Protein AF-A0A4S2GCF9-F1 (afdb_monomer)

Structure (mmCIF, N/CA/C/O backbone):
data_AF-A0A4S2GCF9-F1
#
_entry.id   AF-A0A4S2GCF9-F1
#
loop_
_atom_site.group_PDB
_atom_site.id
_atom_site.type_symbol
_atom_site.label_atom_id
_atom_site.label_alt_id
_atom_site.label_comp_id
_atom_site.label_asym_id
_atom_site.label_entity_id
_atom_site.label_seq_id
_atom_site.pdbx_PDB_ins_code
_atom_site.Cartn_x
_atom_site.Cartn_y
_atom_site.Cartn_z
_atom_site.occupancy
_atom_site.B_iso_or_equiv
_atom_site.auth_seq_id
_atom_site.auth_comp_id
_atom_site.auth_asym_id
_atom_site.auth_atom_id
_atom_site.pdbx_PDB_model_num
ATOM 1 N N . MET A 1 1 ? 20.721 -9.607 -6.855 1.00 60.91 1 MET A N 1
ATOM 2 C CA . MET A 1 1 ? 20.226 -8.564 -5.937 1.00 60.91 1 MET A CA 1
ATOM 3 C C . MET A 1 1 ? 18.824 -8.990 -5.568 1.00 60.91 1 MET A C 1
ATOM 5 O O . MET A 1 1 ? 17.990 -9.059 -6.458 1.00 60.91 1 MET A O 1
ATOM 9 N N . GLU A 1 2 ? 18.616 -9.421 -4.332 1.00 68.88 2 GLU A N 1
ATOM 10 C CA . GLU A 1 2 ? 17.285 -9.756 -3.825 1.00 68.88 2 GLU A CA 1
ATOM 11 C C . GLU A 1 2 ? 16.702 -8.468 -3.237 1.00 68.88 2 GLU A C 1
ATOM 13 O O . GLU A 1 2 ? 17.385 -7.792 -2.467 1.00 68.88 2 GLU A O 1
ATOM 18 N N . TYR A 1 3 ? 15.514 -8.067 -3.688 1.00 70.44 3 TYR A N 1
ATOM 19 C CA . TYR A 1 3 ? 14.840 -6.865 -3.203 1.00 70.44 3 TYR A CA 1
ATOM 20 C C . TYR A 1 3 ? 13.620 -7.311 -2.407 1.00 70.44 3 TYR A C 1
ATOM 22 O O . TYR A 1 3 ? 12.697 -7.891 -2.975 1.00 70.44 3 TYR A O 1
ATOM 30 N N . SER A 1 4 ? 13.637 -7.077 -1.098 1.00 82.88 4 SER A N 1
ATOM 31 C CA . SER A 1 4 ? 12.464 -7.264 -0.254 1.00 82.88 4 SER A CA 1
ATOM 32 C C . SER A 1 4 ? 11.595 -6.013 -0.316 1.00 82.88 4 SER A C 1
ATOM 34 O O . SER A 1 4 ? 12.092 -4.893 -0.196 1.00 82.88 4 SER A O 1
ATOM 36 N N . THR A 1 5 ? 10.297 -6.208 -0.516 1.00 89.81 5 THR A N 1
ATOM 37 C CA . THR A 1 5 ? 9.292 -5.147 -0.443 1.00 89.81 5 THR A CA 1
ATOM 38 C C . THR A 1 5 ? 8.625 -5.177 0.927 1.00 89.81 5 THR A C 1
ATOM 40 O O . THR A 1 5 ? 8.566 -6.225 1.578 1.00 89.81 5 THR A O 1
ATOM 43 N N . LYS A 1 6 ? 8.141 -4.029 1.400 1.00 93.88 6 LYS A N 1
ATOM 44 C CA . LYS A 1 6 ? 7.409 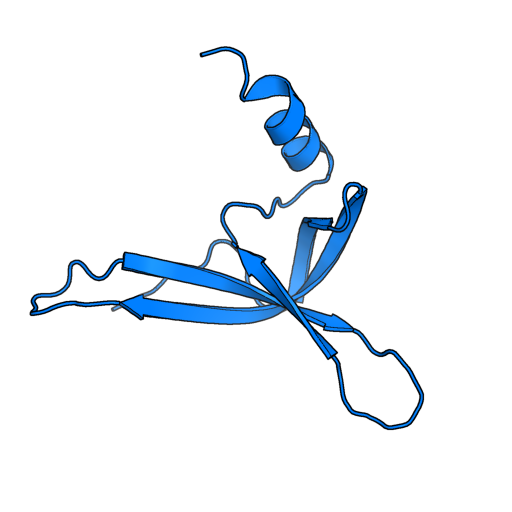-3.947 2.672 1.00 93.88 6 LYS A CA 1
ATOM 45 C C . LYS A 1 6 ? 6.069 -4.676 2.583 1.00 93.88 6 LYS A C 1
ATOM 47 O O . LYS A 1 6 ? 5.666 -5.338 3.534 1.00 93.88 6 LYS A O 1
ATOM 52 N N . PHE A 1 7 ? 5.412 -4.550 1.434 1.00 95.69 7 PHE A N 1
ATOM 53 C CA . PHE A 1 7 ? 4.162 -5.229 1.107 1.00 95.69 7 PHE A CA 1
ATOM 54 C C . PHE A 1 7 ? 4.255 -5.863 -0.277 1.00 95.69 7 PHE A C 1
ATOM 56 O O . PHE A 1 7 ? 5.121 -5.521 -1.083 1.00 95.69 7 PHE A O 1
ATOM 63 N N . ASN A 1 8 ? 3.361 -6.799 -0.558 1.00 95.19 8 ASN A N 1
ATOM 64 C CA . ASN A 1 8 ? 3.299 -7.535 -1.810 1.00 95.19 8 ASN A CA 1
ATOM 65 C C . ASN A 1 8 ? 1.974 -7.274 -2.532 1.00 95.19 8 ASN A C 1
ATOM 67 O O . ASN A 1 8 ? 0.971 -6.929 -1.901 1.00 95.19 8 ASN A O 1
ATOM 71 N N . PRO A 1 9 ? 1.923 -7.474 -3.861 1.00 95.50 9 PRO A N 1
ATOM 72 C CA . PRO A 1 9 ? 0.658 -7.498 -4.578 1.00 95.50 9 PRO A CA 1
ATOM 73 C C . PRO A 1 9 ? -0.313 -8.495 -3.937 1.00 95.50 9 PRO A C 1
ATOM 75 O O . PRO A 1 9 ? 0.011 -9.665 -3.744 1.00 95.50 9 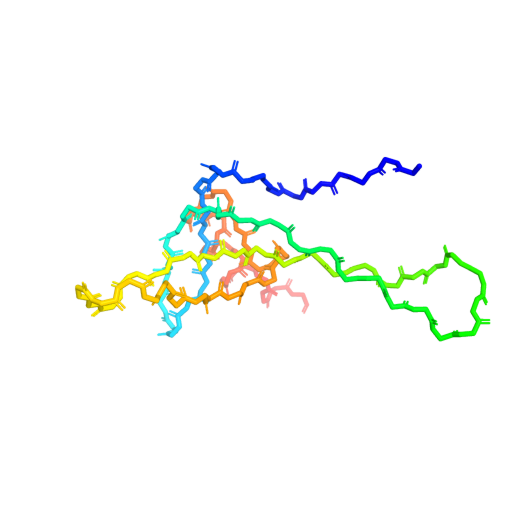PRO A O 1
ATOM 78 N N . GLY A 1 10 ? -1.518 -8.026 -3.635 1.00 95.25 10 GLY A N 1
ATOM 79 C CA . GLY A 1 10 ? -2.556 -8.793 -2.965 1.00 95.25 10 GLY A CA 1
ATOM 80 C C . GLY A 1 10 ? -2.747 -8.454 -1.489 1.00 95.25 10 GLY A C 1
ATOM 81 O O . GLY A 1 10 ? -3.842 -8.745 -1.002 1.00 95.25 10 GLY A O 1
ATOM 82 N N . ASP A 1 11 ? -1.773 -7.817 -0.833 1.00 97.19 11 ASP A N 1
ATOM 83 C CA . ASP A 1 11 ? -1.875 -7.394 0.56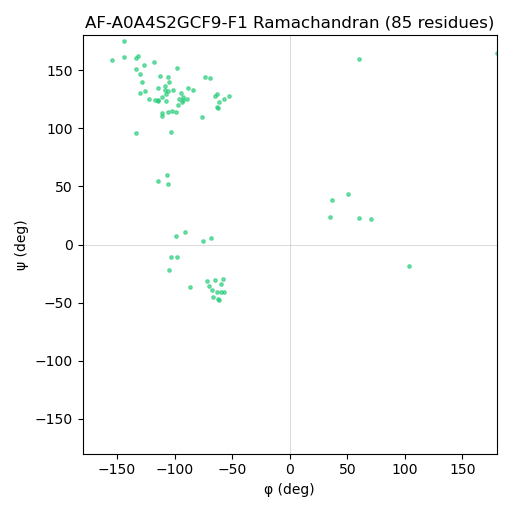8 1.00 97.19 11 ASP A CA 1
ATOM 84 C C . ASP A 1 11 ? -2.885 -6.250 0.728 1.00 97.19 11 ASP A C 1
ATOM 86 O O . ASP A 1 11 ? -2.994 -5.369 -0.131 1.00 97.19 11 ASP A O 1
ATOM 90 N N . GLU A 1 12 ? -3.624 -6.258 1.837 1.00 97.75 12 GLU A N 1
ATOM 91 C CA . GLU A 1 12 ? -4.467 -5.136 2.250 1.00 97.75 12 GLU A CA 1
ATOM 92 C C . GLU A 1 12 ? -3.688 -4.228 3.195 1.00 97.75 12 GLU A C 1
ATOM 94 O O . GLU A 1 12 ? -3.150 -4.679 4.205 1.00 97.75 12 GLU A O 1
ATOM 99 N N . VAL A 1 13 ? -3.642 -2.939 2.871 1.00 97.75 13 VAL A N 1
ATOM 100 C CA . VAL A 1 13 ? -2.860 -1.950 3.614 1.00 97.75 13 VAL A CA 1
ATOM 101 C C . VAL A 1 13 ? -3.677 -0.694 3.883 1.00 97.75 13 VAL A C 1
ATOM 103 O O . VAL A 1 13 ? -4.674 -0.414 3.213 1.00 97.75 13 VAL A O 1
ATOM 106 N N . TRP A 1 14 ? -3.231 0.076 4.870 1.00 98.19 14 TRP A N 1
ATOM 107 C CA . TRP A 1 14 ? -3.819 1.338 5.299 1.00 98.19 14 TRP A CA 1
ATOM 108 C C . TRP A 1 14 ? -2.864 2.498 5.044 1.00 98.19 14 TRP A C 1
ATOM 110 O O . TRP A 1 14 ? -1.685 2.431 5.380 1.00 98.19 14 TRP A O 1
ATOM 120 N N . THR A 1 15 ? -3.382 3.593 4.501 1.00 96.94 15 THR A N 1
ATOM 121 C CA . THR A 1 15 ? -2.647 4.851 4.314 1.00 96.94 15 THR A CA 1
ATOM 122 C C . THR A 1 15 ? -3.566 6.052 4.544 1.00 96.94 15 THR A C 1
ATOM 124 O O . THR A 1 15 ? -4.769 5.889 4.757 1.00 96.94 15 THR A O 1
ATOM 127 N N . MET A 1 16 ? -3.027 7.269 4.508 1.00 96.06 16 MET A N 1
ATOM 128 C CA . MET A 1 16 ? -3.839 8.485 4.443 1.00 96.06 16 MET A CA 1
ATOM 129 C C . MET A 1 16 ? -4.025 8.908 2.992 1.00 96.06 16 MET A C 1
ATOM 131 O O . MET A 1 16 ? -3.061 9.196 2.290 1.00 96.06 16 MET A O 1
ATOM 135 N N . SER A 1 17 ? -5.278 9.022 2.561 1.00 93.50 17 SER A N 1
ATOM 136 C CA . SER A 1 17 ? -5.639 9.579 1.259 1.00 93.50 17 SER A CA 1
ATOM 137 C C . SER A 1 17 ? -6.722 10.628 1.456 1.00 93.50 17 SER A C 1
ATOM 139 O O . SER A 1 17 ? -7.698 10.395 2.168 1.00 93.50 17 SER A O 1
ATOM 141 N N . GLN A 1 18 ? -6.541 11.817 0.875 1.00 90.56 18 GLN A N 1
ATOM 142 C CA . GLN A 1 18 ? -7.501 12.926 0.990 1.00 90.56 18 GLN A CA 1
ATOM 143 C C . GLN A 1 18 ? -7.906 13.229 2.453 1.00 90.56 18 GLN A C 1
ATOM 145 O O . GLN A 1 18 ? -9.081 13.430 2.762 1.00 90.56 18 GLN A O 1
ATOM 150 N N . ASN A 1 19 ? -6.924 13.239 3.366 1.00 90.12 19 ASN A N 1
ATOM 151 C CA . ASN A 1 19 ? -7.098 13.455 4.811 1.00 90.12 19 ASN A CA 1
ATOM 152 C C . ASN A 1 19 ? -8.001 12.435 5.525 1.00 90.12 19 ASN A C 1
ATOM 154 O O . ASN A 1 19 ? -8.527 12.719 6.602 1.00 90.12 19 ASN A O 1
ATOM 158 N N . LYS A 1 20 ? -8.174 11.237 4.961 1.00 93.25 20 LYS A N 1
ATOM 159 C CA . LYS A 1 20 ? -8.919 10.146 5.590 1.00 93.25 20 LYS A CA 1
ATOM 160 C C . LYS A 1 20 ? -8.101 8.853 5.568 1.00 93.25 20 LYS A C 1
ATOM 162 O O . LYS A 1 20 ? -7.374 8.623 4.599 1.00 93.25 20 LYS A O 1
ATOM 167 N N . PRO A 1 21 ? -8.232 7.994 6.596 1.00 95.75 21 PRO A N 1
ATOM 168 C CA . PRO A 1 21 ? -7.724 6.633 6.527 1.00 95.75 21 PRO A CA 1
ATOM 169 C C . PRO A 1 21 ? -8.354 5.912 5.338 1.00 95.75 21 PRO A C 1
ATOM 171 O O . PRO A 1 21 ? -9.579 5.851 5.220 1.00 95.75 21 PRO A O 1
ATOM 174 N N . HIS A 1 22 ? -7.505 5.380 4.475 1.00 96.06 22 HIS A N 1
ATOM 175 C CA . HIS A 1 22 ? -7.867 4.691 3.250 1.00 96.06 22 HIS A CA 1
ATOM 176 C C . HIS A 1 22 ? -7.280 3.287 3.288 1.00 96.06 22 HIS A C 1
ATOM 178 O O . HIS A 1 22 ? -6.079 3.130 3.508 1.00 96.06 22 HIS A O 1
ATOM 184 N N . GLN A 1 23 ? -8.135 2.285 3.106 1.00 97.31 23 GLN A N 1
ATOM 185 C CA . GLN A 1 23 ? -7.720 0.896 2.967 1.00 97.31 23 GLN A CA 1
ATOM 186 C C . GLN A 1 23 ? -7.748 0.536 1.491 1.00 97.31 23 GLN A C 1
ATOM 188 O O . GLN A 1 23 ? -8.748 0.786 0.818 1.00 97.31 23 GLN A O 1
ATOM 193 N N . PHE A 1 24 ? -6.688 -0.096 1.006 1.00 96.25 24 PHE A N 1
ATOM 194 C CA . PHE A 1 24 ? -6.658 -0.606 -0.355 1.00 96.25 24 PHE A CA 1
ATOM 195 C C . PHE A 1 24 ? -5.891 -1.915 -0.447 1.00 96.25 24 PHE A C 1
ATOM 197 O O . PHE A 1 24 ? -5.091 -2.260 0.423 1.00 96.25 24 PHE A O 1
ATOM 204 N N . ARG A 1 25 ? -6.143 -2.639 -1.537 1.00 96.44 25 ARG A N 1
ATOM 205 C CA . ARG A 1 25 ? -5.402 -3.843 -1.892 1.00 96.44 25 ARG A CA 1
ATOM 206 C C . ARG A 1 25 ? -4.300 -3.488 -2.879 1.00 96.44 25 ARG A C 1
ATOM 208 O O . ARG A 1 25 ? -4.583 -2.909 -3.929 1.00 96.44 25 ARG A O 1
ATOM 215 N N . VAL A 1 26 ? -3.061 -3.850 -2.562 1.00 96.69 26 VAL A N 1
ATOM 216 C CA . VAL A 1 26 ? -1.904 -3.577 -3.418 1.00 96.69 26 VAL A CA 1
ATOM 217 C C . VAL A 1 26 ? -2.071 -4.327 -4.739 1.00 96.69 26 VAL A C 1
ATOM 219 O O . VAL A 1 26 ? -2.131 -5.554 -4.772 1.00 96.69 26 VAL A O 1
ATOM 222 N N . ALA A 1 27 ? -2.148 -3.598 -5.846 1.00 94.88 27 ALA A N 1
ATOM 223 C CA . ALA A 1 27 ? -2.232 -4.172 -7.184 1.00 94.88 27 ALA A CA 1
ATOM 224 C C . ALA A 1 27 ? -0.846 -4.468 -7.770 1.00 94.88 27 ALA A C 1
ATOM 226 O O . ALA A 1 27 ? -0.669 -5.452 -8.485 1.00 94.88 27 ALA A O 1
ATOM 227 N N . ALA A 1 28 ? 0.130 -3.607 -7.482 1.00 94.12 28 ALA A N 1
ATOM 228 C CA . ALA A 1 28 ? 1.515 -3.747 -7.908 1.00 94.12 28 ALA A CA 1
ATOM 229 C C . ALA A 1 28 ? 2.447 -3.002 -6.945 1.00 94.12 28 ALA A C 1
ATOM 231 O O . ALA A 1 28 ? 2.019 -2.071 -6.261 1.00 94.12 28 ALA A O 1
ATOM 232 N N . VAL A 1 29 ? 3.719 -3.399 -6.943 1.00 93.88 29 VAL A N 1
ATOM 233 C CA . VAL A 1 29 ? 4.799 -2.691 -6.252 1.00 93.88 29 VAL A CA 1
ATOM 234 C C . VAL A 1 29 ? 5.796 -2.219 -7.299 1.00 93.88 29 VAL A C 1
ATOM 236 O O . VAL A 1 29 ? 6.288 -3.016 -8.098 1.00 93.88 29 VAL A O 1
ATOM 239 N N . GLU A 1 30 ? 6.075 -0.923 -7.314 1.00 93.12 30 GLU A N 1
ATOM 240 C CA . GLU A 1 30 ? 7.024 -0.300 -8.230 1.00 93.12 30 GLU A CA 1
ATOM 241 C C . GLU A 1 30 ? 8.249 0.167 -7.451 1.00 93.12 30 GLU A C 1
ATOM 243 O O . GLU A 1 30 ? 8.139 0.882 -6.458 1.00 93.12 30 GLU A O 1
ATOM 248 N N . ILE A 1 31 ? 9.434 -0.245 -7.899 1.00 88.69 31 ILE A N 1
ATOM 249 C CA . ILE A 1 31 ? 10.702 0.101 -7.257 1.00 88.69 31 ILE A CA 1
ATOM 250 C C . ILE A 1 31 ? 11.456 1.035 -8.192 1.00 88.69 31 ILE A C 1
ATOM 252 O O . ILE A 1 31 ? 11.935 0.623 -9.249 1.00 88.69 31 ILE A O 1
ATOM 256 N N . THR A 1 32 ? 11.577 2.299 -7.801 1.00 81.38 32 THR A N 1
ATOM 257 C CA . THR A 1 32 ? 12.382 3.270 -8.546 1.00 81.38 32 THR A CA 1
ATOM 258 C C . THR A 1 32 ? 13.792 3.296 -7.985 1.00 81.38 32 THR A C 1
ATOM 260 O O . THR A 1 32 ? 13.980 3.554 -6.799 1.00 81.38 32 THR A O 1
ATOM 263 N N . LEU A 1 33 ? 14.790 3.065 -8.838 1.00 77.44 33 LEU A N 1
ATOM 264 C CA . LEU A 1 33 ? 16.206 3.151 -8.485 1.00 77.44 33 LEU A CA 1
ATOM 265 C C . LEU A 1 33 ? 16.798 4.421 -9.096 1.00 77.44 33 LEU A C 1
ATOM 267 O O . LEU A 1 33 ? 16.896 4.536 -10.314 1.00 77.44 33 LEU A O 1
ATOM 271 N N . SER A 1 34 ? 17.209 5.371 -8.257 1.00 70.50 34 SER A N 1
ATOM 272 C CA . SER A 1 34 ? 17.866 6.602 -8.718 1.00 70.50 34 SER A CA 1
ATOM 273 C C . SER A 1 34 ? 19.358 6.576 -8.388 1.00 70.50 34 SER A C 1
ATOM 275 O O . SER A 1 34 ? 19.724 6.453 -7.219 1.00 70.50 34 SER A O 1
ATOM 277 N N . ALA A 1 35 ? 20.221 6.723 -9.399 1.00 65.38 35 ALA A N 1
ATOM 278 C CA . ALA A 1 35 ? 21.677 6.766 -9.238 1.00 65.38 35 ALA A CA 1
ATOM 279 C C . ALA A 1 35 ? 22.293 7.930 -10.042 1.00 65.38 35 ALA A C 1
ATOM 281 O O . ALA A 1 35 ? 22.583 7.763 -11.227 1.00 65.38 35 ALA A O 1
ATOM 282 N N . PRO A 1 36 ? 22.542 9.101 -9.430 1.00 58.84 36 PRO A N 1
ATOM 283 C CA . PRO A 1 36 ? 23.377 10.114 -10.054 1.00 58.84 36 PRO A CA 1
ATOM 284 C C . PRO A 1 36 ? 24.847 9.676 -9.914 1.00 58.84 36 PRO A C 1
ATOM 286 O O . PRO A 1 36 ? 25.394 9.665 -8.817 1.00 58.84 36 PRO A O 1
ATOM 289 N N . ASN A 1 37 ? 25.474 9.288 -11.029 1.00 66.69 37 ASN A N 1
ATOM 290 C CA . ASN A 1 37 ? 26.929 9.114 -11.206 1.00 66.69 37 ASN A CA 1
ATOM 291 C C . ASN A 1 37 ? 27.670 7.924 -10.516 1.00 66.69 37 ASN A C 1
ATOM 293 O O . ASN A 1 37 ? 28.893 7.974 -10.458 1.00 66.69 37 ASN A O 1
ATOM 297 N N . ALA A 1 38 ? 26.984 6.827 -10.131 1.00 53.00 38 ALA A N 1
ATOM 298 C CA . ALA A 1 38 ? 27.528 5.500 -9.695 1.00 53.00 38 ALA A CA 1
ATOM 299 C C . ALA A 1 38 ? 28.463 5.470 -8.438 1.00 53.00 38 ALA A C 1
ATOM 301 O O . ALA A 1 38 ? 29.024 6.501 -8.090 1.00 53.00 38 ALA A O 1
ATO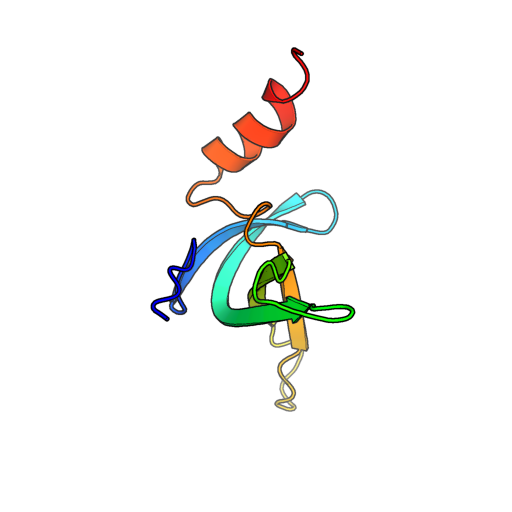M 302 N N . PRO A 1 39 ? 28.686 4.335 -7.710 1.00 54.47 39 PRO A N 1
ATOM 303 C CA . PRO A 1 39 ? 28.160 2.969 -7.834 1.00 54.47 39 PRO A CA 1
ATOM 304 C C . PRO A 1 39 ? 27.156 2.595 -6.708 1.00 54.47 39 PRO A C 1
ATOM 306 O O . PRO A 1 39 ? 27.382 2.872 -5.536 1.00 54.47 39 PRO A O 1
ATOM 309 N N . MET A 1 40 ? 26.038 1.946 -7.064 1.00 54.47 40 MET A N 1
ATOM 310 C CA . MET A 1 40 ? 25.135 1.148 -6.195 1.00 54.47 40 MET A CA 1
ATOM 311 C C . MET A 1 40 ? 24.872 1.600 -4.735 1.00 54.47 40 MET A C 1
ATOM 313 O O . MET A 1 40 ? 24.681 0.776 -3.846 1.00 54.47 40 MET A O 1
ATOM 317 N N . ARG A 1 41 ? 24.743 2.898 -4.460 1.00 51.16 41 ARG A N 1
ATOM 318 C CA . ARG A 1 41 ? 23.907 3.378 -3.342 1.00 51.16 41 ARG A CA 1
ATOM 319 C C . ARG A 1 41 ? 22.741 4.167 -3.907 1.00 51.16 41 ARG A C 1
ATOM 321 O O . ARG A 1 41 ? 22.565 5.346 -3.625 1.00 51.16 41 ARG A O 1
ATOM 328 N N . GLY A 1 42 ? 22.005 3.516 -4.805 1.00 55.12 42 GLY A N 1
ATOM 329 C CA . GLY A 1 42 ? 20.792 4.093 -5.358 1.00 55.12 42 GLY A CA 1
ATOM 330 C C . GLY A 1 42 ? 19.786 4.283 -4.233 1.00 55.12 42 GLY A C 1
ATOM 331 O O . GLY A 1 42 ? 19.549 3.354 -3.462 1.00 55.12 42 GLY A O 1
ATOM 332 N N . ARG A 1 43 ? 19.204 5.481 -4.120 1.00 63.41 43 ARG A N 1
ATOM 333 C CA . ARG A 1 43 ? 17.966 5.622 -3.350 1.00 63.41 43 ARG A CA 1
ATOM 334 C C . ARG A 1 43 ? 16.932 4.765 -4.069 1.00 63.41 43 ARG A C 1
ATOM 336 O O . ARG A 1 43 ? 16.659 5.011 -5.246 1.00 63.41 43 ARG A O 1
ATOM 343 N N . SER A 1 44 ? 16.438 3.744 -3.382 1.00 74.81 44 SER A N 1
ATOM 344 C CA . SER A 1 44 ? 15.297 2.972 -3.833 1.00 74.81 44 SER A CA 1
ATOM 345 C C . SER A 1 44 ? 14.041 3.540 -3.186 1.00 74.81 44 SER A C 1
ATOM 347 O O . SER A 1 44 ? 14.003 3.780 -1.978 1.00 74.81 44 SER A O 1
ATOM 349 N N . THR A 1 45 ? 13.028 3.800 -4.000 1.00 85.94 45 THR A N 1
ATOM 350 C CA . THR A 1 45 ? 11.700 4.183 -3.521 1.00 85.94 45 THR A CA 1
ATOM 351 C C . THR A 1 45 ? 10.739 3.076 -3.901 1.00 85.94 45 THR A C 1
ATOM 353 O O . THR A 1 45 ? 10.665 2.706 -5.071 1.00 85.94 45 THR A O 1
ATOM 356 N N . GLU A 1 46 ? 10.046 2.539 -2.903 1.00 92.12 46 GLU A N 1
ATOM 357 C CA . GLU A 1 46 ? 9.011 1.528 -3.077 1.00 92.12 46 GLU A CA 1
ATOM 358 C C . GLU A 1 46 ? 7.646 2.216 -3.094 1.00 92.12 46 GLU A C 1
ATOM 360 O O . GLU A 1 46 ? 7.262 2.890 -2.137 1.00 92.12 46 GLU A O 1
ATOM 365 N N . ILE A 1 47 ? 6.930 2.054 -4.200 1.00 94.31 47 ILE A N 1
ATOM 366 C CA . ILE A 1 47 ? 5.617 2.640 -4.435 1.00 94.31 47 ILE A CA 1
ATOM 367 C C . ILE A 1 47 ? 4.592 1.515 -4.523 1.00 94.31 47 ILE A C 1
ATOM 369 O O . ILE A 1 47 ? 4.708 0.614 -5.354 1.00 94.31 47 ILE A O 1
ATOM 373 N N . LEU A 1 48 ? 3.568 1.585 -3.679 1.00 95.25 48 LEU A N 1
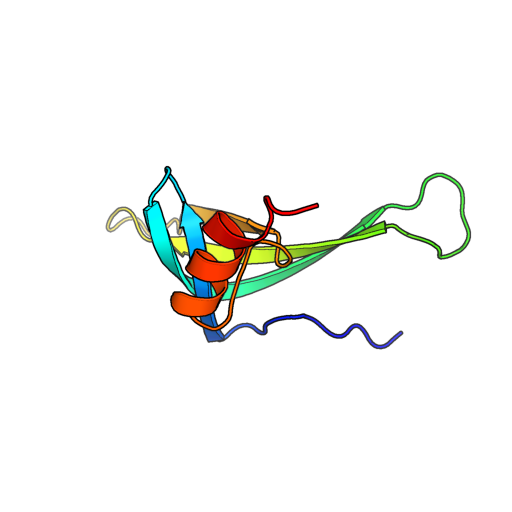ATOM 374 C CA . LEU A 1 48 ? 2.412 0.703 -3.733 1.00 95.25 48 LEU A CA 1
ATOM 375 C C . LEU A 1 48 ? 1.363 1.305 -4.659 1.00 95.25 48 LEU A C 1
ATOM 377 O O . LEU A 1 48 ? 1.054 2.497 -4.585 1.00 95.25 48 LEU A O 1
ATOM 381 N N . VAL A 1 49 ? 0.798 0.469 -5.520 1.00 94.38 49 VAL A N 1
ATOM 382 C CA . VAL A 1 49 ? -0.208 0.885 -6.491 1.00 94.38 49 VAL A CA 1
ATOM 383 C C . VAL A 1 49 ? -1.571 0.346 -6.098 1.00 94.38 49 VAL A C 1
ATOM 385 O O . VAL A 1 49 ? -1.730 -0.851 -5.870 1.00 94.38 49 VAL A O 1
ATOM 388 N N . GLU A 1 50 ? -2.571 1.213 -6.133 1.00 94.69 50 GLU A N 1
ATOM 389 C CA . GLU A 1 50 ? -3.983 0.853 -6.120 1.00 94.69 50 GLU A CA 1
ATOM 390 C C . GLU A 1 50 ? -4.582 1.024 -7.522 1.00 94.69 50 GLU A C 1
ATOM 392 O O . GLU A 1 50 ? -4.294 2.001 -8.220 1.00 94.69 50 GLU A O 1
ATOM 397 N N . LEU A 1 51 ? -5.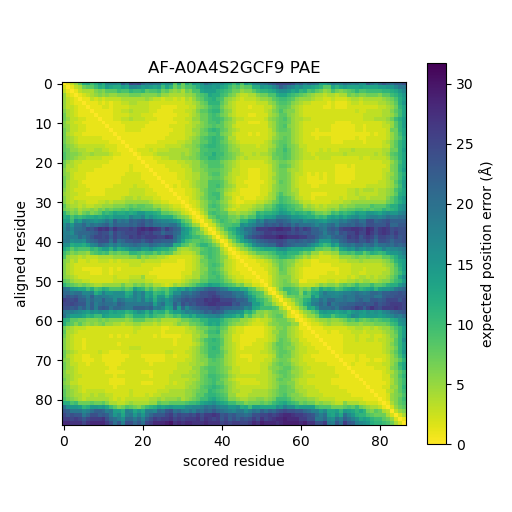449 0.094 -7.928 1.00 90.62 51 LEU A N 1
ATOM 398 C CA . LEU A 1 51 ? -6.280 0.239 -9.124 1.00 90.62 51 LEU A CA 1
ATOM 399 C C . LEU A 1 51 ? -7.702 0.617 -8.706 1.00 90.62 51 LEU A C 1
ATOM 401 O O . LEU A 1 51 ? -8.400 -0.187 -8.092 1.00 90.62 51 LEU A O 1
ATOM 405 N N . ILE A 1 52 ? -8.142 1.817 -9.081 1.00 85.75 52 ILE A N 1
ATOM 406 C CA . ILE A 1 52 ? -9.509 2.290 -8.862 1.00 85.75 52 ILE A CA 1
ATOM 407 C C . ILE A 1 52 ? -10.287 2.288 -10.184 1.00 85.75 52 ILE A C 1
ATOM 409 O O . ILE A 1 52 ? -9.829 2.788 -11.213 1.00 85.75 52 ILE A O 1
ATOM 413 N N . ASN A 1 53 ? -11.496 1.731 -10.164 1.00 74.62 53 ASN A N 1
ATOM 414 C CA . ASN A 1 53 ? -12.396 1.735 -11.314 1.00 74.62 53 ASN A CA 1
ATOM 415 C C . ASN A 1 53 ? -13.411 2.865 -11.146 1.00 74.62 53 ASN A C 1
ATOM 417 O O . ASN A 1 53 ? -14.238 2.812 -10.240 1.00 74.62 53 ASN A O 1
ATOM 421 N N . THR A 1 54 ? -13.375 3.882 -12.010 1.00 60.25 54 THR A N 1
ATOM 422 C CA . THR A 1 54 ? -14.281 5.039 -11.890 1.00 60.25 54 THR A CA 1
ATOM 423 C C . THR A 1 54 ? -15.516 4.981 -12.793 1.00 60.25 54 THR A C 1
ATOM 425 O O . THR A 1 54 ? -16.417 5.788 -12.593 1.00 60.25 54 THR A O 1
ATOM 428 N N . ALA A 1 55 ? -15.616 4.058 -13.761 1.00 59.22 55 ALA A N 1
ATOM 429 C CA . ALA A 1 55 ? -16.778 3.940 -14.662 1.00 59.22 55 ALA A CA 1
ATOM 430 C C . ALA A 1 55 ? -16.617 2.788 -15.686 1.00 59.22 55 ALA A C 1
ATOM 432 O O . ALA A 1 55 ? -15.494 2.340 -15.919 1.00 59.22 55 ALA A O 1
ATOM 433 N N . PRO A 1 56 ? -17.700 2.344 -16.367 1.00 54.94 56 PRO A N 1
ATOM 434 C CA . PRO A 1 56 ? -17.762 1.091 -17.147 1.00 54.94 56 PRO A CA 1
ATOM 435 C C . PRO A 1 56 ? -16.920 1.034 -18.438 1.00 54.94 56 PRO A C 1
ATOM 437 O O . PRO A 1 56 ? -17.000 0.059 -19.180 1.00 54.94 56 PRO A O 1
ATOM 440 N N . ARG A 1 57 ? -16.103 2.052 -18.733 1.00 58.28 57 ARG A N 1
ATOM 441 C CA . ARG A 1 57 ? -15.171 2.071 -19.875 1.00 58.28 57 ARG A CA 1
ATOM 442 C C . ARG A 1 57 ? -13.722 1.891 -19.398 1.00 58.28 57 ARG A C 1
ATOM 444 O O . ARG A 1 57 ? -12.906 2.781 -19.578 1.00 58.28 57 ARG A O 1
ATOM 451 N N . ASN A 1 58 ? -13.459 0.755 -18.745 1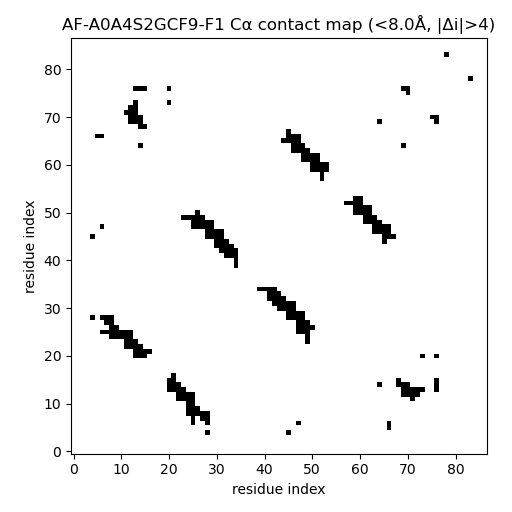.00 58.31 58 ASN A N 1
ATOM 452 C CA . ASN A 1 58 ? -12.211 -0.034 -18.668 1.00 58.31 58 ASN A CA 1
ATOM 453 C C . ASN A 1 58 ? -10.816 0.633 -18.663 1.00 58.31 58 ASN A C 1
ATOM 455 O O . ASN A 1 58 ? -9.835 -0.042 -18.962 1.00 58.31 58 ASN A O 1
ATOM 459 N N . ASN A 1 59 ? -10.673 1.891 -18.258 1.00 61.59 59 ASN A N 1
ATOM 460 C CA . ASN A 1 59 ? -9.364 2.458 -17.947 1.00 61.59 59 ASN A CA 1
ATOM 461 C C . ASN A 1 59 ? -9.211 2.517 -16.425 1.00 61.59 59 ASN A C 1
ATOM 463 O O . ASN A 1 59 ? -9.731 3.456 -15.814 1.00 61.59 59 ASN A O 1
ATOM 467 N N . PRO A 1 60 ? -8.549 1.525 -15.797 1.00 68.00 60 PRO A N 1
ATOM 468 C CA . PRO A 1 60 ? -8.304 1.574 -14.365 1.00 68.00 60 PRO A CA 1
ATOM 469 C C . PRO A 1 60 ? -7.449 2.806 -14.063 1.00 68.00 60 PRO A C 1
ATOM 471 O O . PRO A 1 60 ? -6.365 2.981 -14.625 1.00 68.00 60 PRO A O 1
ATOM 474 N N . HIS A 1 61 ? -7.953 3.684 -13.200 1.00 81.56 61 HIS A N 1
ATOM 475 C CA . HIS A 1 61 ? -7.142 4.762 -12.660 1.00 81.56 61 HIS A CA 1
ATOM 476 C C . HIS A 1 61 ? -6.168 4.171 -11.648 1.00 81.56 61 HIS A C 1
ATOM 478 O O . HIS A 1 61 ? -6.497 3.234 -10.921 1.00 81.56 61 HIS A O 1
ATOM 484 N N . ARG A 1 62 ? -4.961 4.727 -11.611 1.00 89.69 62 ARG A N 1
ATOM 485 C CA . ARG A 1 62 ? -3.931 4.326 -10.660 1.00 89.69 62 ARG A CA 1
ATOM 486 C C . ARG A 1 62 ? -3.763 5.399 -9.606 1.00 89.69 62 ARG A C 1
ATOM 488 O O . ARG A 1 62 ? -3.574 6.565 -9.944 1.00 89.69 62 ARG A O 1
ATOM 495 N N . LEU A 1 63 ? -3.805 4.982 -8.348 1.00 92.69 63 LEU A N 1
ATOM 496 C CA . LEU A 1 63 ? -3.292 5.764 -7.232 1.00 92.69 63 LEU A CA 1
ATOM 497 C C . LEU A 1 63 ? -1.981 5.132 -6.771 1.00 92.69 63 LEU A C 1
ATOM 499 O O . LEU A 1 63 ? -1.814 3.913 -6.827 1.00 92.69 63 LEU A O 1
ATOM 503 N N . THR A 1 64 ? -1.041 5.970 -6.355 1.00 94.19 64 THR A N 1
ATOM 504 C CA . THR A 1 64 ? 0.299 5.556 -5.937 1.00 94.19 64 THR A CA 1
ATOM 505 C C . THR A 1 64 ? 0.582 6.089 -4.547 1.00 94.19 64 THR A C 1
ATOM 507 O O . THR A 1 64 ? 0.397 7.283 -4.301 1.00 94.19 64 THR A O 1
ATOM 510 N N . PHE A 1 65 ? 1.077 5.226 -3.671 1.00 94.56 65 PHE A N 1
ATOM 511 C CA . PHE A 1 65 ? 1.395 5.557 -2.288 1.00 94.56 65 PHE A CA 1
ATOM 512 C C . PHE A 1 65 ? 2.823 5.118 -1.966 1.00 94.56 65 PHE A C 1
ATOM 514 O O . PHE A 1 65 ? 3.251 4.045 -2.384 1.00 94.56 65 PHE A O 1
ATOM 521 N N . ASP A 1 66 ? 3.566 5.935 -1.221 1.00 93.88 66 ASP A N 1
ATOM 522 C CA . ASP A 1 66 ? 4.871 5.529 -0.691 1.00 93.88 66 ASP A CA 1
ATOM 523 C C . ASP A 1 66 ? 4.667 4.383 0.312 1.00 93.88 66 ASP A C 1
ATOM 525 O O . ASP A 1 66 ? 3.863 4.504 1.244 1.00 93.88 66 ASP A O 1
ATOM 529 N N . ALA A 1 67 ? 5.384 3.271 0.139 1.00 94.00 67 ALA A N 1
ATOM 530 C CA . ALA A 1 67 ? 5.293 2.125 1.041 1.00 94.00 67 ALA A CA 1
ATOM 531 C C . ALA A 1 67 ? 5.629 2.500 2.497 1.00 94.00 67 ALA A C 1
ATOM 533 O O . ALA A 1 67 ? 5.078 1.918 3.438 1.00 94.00 67 ALA A O 1
ATOM 534 N N . GLN A 1 68 ? 6.483 3.508 2.714 1.00 92.06 68 GLN A N 1
ATOM 535 C CA . GLN A 1 68 ? 6.797 4.005 4.056 1.00 92.06 68 GLN A CA 1
ATOM 536 C C . GLN A 1 68 ? 5.580 4.627 4.750 1.00 92.06 68 GLN A C 1
ATOM 538 O O . GLN A 1 68 ? 5.446 4.492 5.963 1.00 92.06 68 GLN A O 1
ATOM 543 N N . ALA A 1 69 ? 4.653 5.210 3.986 1.00 93.44 69 ALA A N 1
ATOM 544 C CA . ALA A 1 69 ? 3.406 5.796 4.477 1.00 93.44 69 ALA A CA 1
ATOM 545 C C . ALA A 1 69 ? 2.220 4.805 4.491 1.00 93.44 69 ALA A C 1
ATOM 547 O O . ALA A 1 69 ? 1.067 5.217 4.660 1.00 93.44 69 ALA A O 1
ATOM 548 N N . CYS A 1 70 ? 2.481 3.511 4.284 1.00 96.56 70 CYS A N 1
ATOM 549 C CA . CYS A 1 70 ? 1.480 2.447 4.320 1.00 96.56 70 CYS A CA 1
ATOM 550 C C . CYS A 1 70 ? 1.715 1.508 5.510 1.00 96.56 70 CYS A C 1
ATOM 552 O O . CYS A 1 70 ? 2.859 1.233 5.878 1.00 96.56 70 CYS A O 1
ATOM 554 N N . PHE A 1 71 ? 0.637 0.996 6.093 1.00 97.44 71 PHE A N 1
ATOM 555 C CA . PHE A 1 71 ? 0.641 0.207 7.326 1.00 97.44 71 PHE A CA 1
ATOM 556 C C . PHE A 1 71 ? -0.225 -1.041 7.178 1.00 97.44 71 PHE A C 1
ATOM 558 O O . PHE A 1 71 ? -1.188 -1.037 6.413 1.00 97.44 71 PHE A O 1
ATOM 565 N N . ALA A 1 72 ? 0.103 -2.108 7.907 1.00 96.94 72 ALA A N 1
ATOM 566 C CA 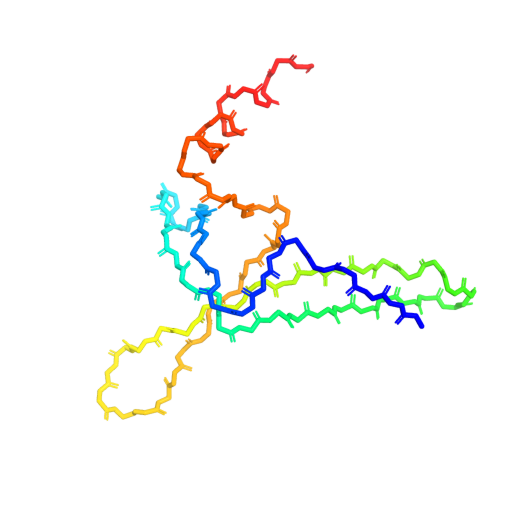. ALA A 1 72 ? -0.651 -3.358 7.826 1.00 96.94 72 ALA A CA 1
ATOM 567 C C . ALA A 1 72 ? -2.028 -3.205 8.486 1.00 96.94 72 ALA A C 1
ATOM 569 O O . ALA A 1 72 ? -3.010 -3.813 8.065 1.00 96.94 72 ALA A O 1
ATOM 570 N N . THR A 1 73 ? -2.118 -2.351 9.511 1.00 97.12 73 THR A N 1
ATOM 571 C CA . THR A 1 73 ? -3.363 -2.108 10.238 1.00 97.12 73 THR A CA 1
ATOM 572 C C . THR A 1 73 ? -3.718 -0.628 10.306 1.00 97.12 73 THR A C 1
ATOM 574 O O . THR A 1 73 ? -2.868 0.262 10.289 1.00 97.12 73 THR A O 1
ATOM 577 N N . LYS A 1 74 ? -5.018 -0.353 10.458 1.00 95.62 74 LYS A N 1
ATOM 578 C CA . LYS A 1 74 ? -5.509 1.001 10.727 1.00 95.62 74 LYS A CA 1
ATOM 579 C C . LYS A 1 74 ? -4.932 1.575 12.026 1.00 95.62 74 LYS A C 1
ATOM 581 O O . LYS A 1 74 ? -4.722 2.780 12.102 1.00 95.62 74 LYS A O 1
ATOM 586 N N . GLN A 1 75 ? -4.702 0.733 13.037 1.00 94.62 75 GLN A N 1
ATOM 587 C CA . GLN A 1 75 ? -4.163 1.174 14.323 1.00 94.62 75 GLN A CA 1
ATOM 588 C C . GLN A 1 75 ? -2.725 1.668 14.172 1.00 94.62 75 GLN A C 1
ATOM 590 O O . GLN A 1 75 ? -2.433 2.764 14.624 1.00 94.62 75 GLN A O 1
ATOM 595 N N . GLU A 1 76 ? -1.875 0.937 13.447 1.00 95.31 76 GLU A N 1
ATOM 596 C CA . GLU A 1 76 ? -0.509 1.378 13.130 1.00 95.31 76 GLU A CA 1
ATOM 597 C C . GLU A 1 76 ? -0.491 2.730 12.407 1.00 95.31 76 GLU A C 1
ATOM 599 O O . GLU A 1 76 ? 0.328 3.591 12.724 1.00 95.31 76 GLU A O 1
ATOM 604 N N . LEU A 1 77 ? -1.423 2.946 11.471 1.00 95.00 77 LEU A N 1
ATOM 605 C CA . LEU A 1 77 ? -1.568 4.238 10.803 1.00 95.00 77 LEU A CA 1
ATOM 606 C C . LEU A 1 77 ? -1.930 5.351 11.799 1.00 95.00 77 LEU A C 1
ATOM 608 O O . LEU A 1 77 ? -1.339 6.427 11.765 1.00 95.00 77 LEU A O 1
ATOM 612 N N . ILE A 1 78 ? -2.907 5.108 12.674 1.00 92.81 78 ILE A N 1
ATOM 613 C CA . ILE A 1 78 ? -3.332 6.071 13.700 1.00 92.81 78 IL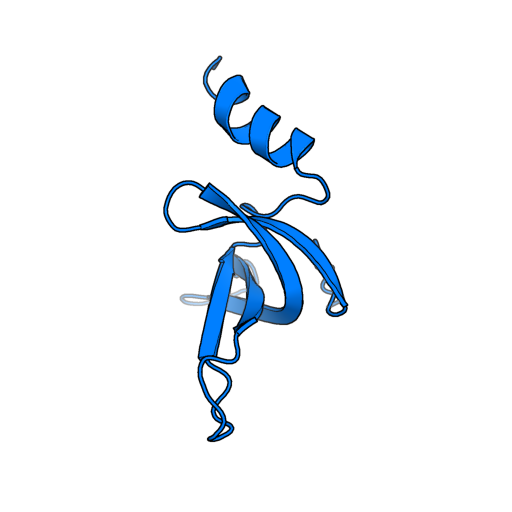E A CA 1
ATOM 614 C C . ILE A 1 78 ? -2.168 6.372 14.649 1.00 92.81 78 ILE A C 1
ATOM 616 O O . ILE A 1 78 ? -1.854 7.538 14.880 1.00 92.81 78 ILE A O 1
ATOM 620 N N . ASP A 1 79 ? -1.488 5.341 15.142 1.00 93.31 79 ASP A N 1
ATOM 621 C CA . ASP A 1 79 ? -0.343 5.484 16.034 1.00 93.31 79 ASP A CA 1
ATOM 622 C C . ASP A 1 79 ? 0.765 6.294 15.360 1.00 93.31 79 ASP A C 1
ATOM 624 O O . ASP A 1 79 ? 1.330 7.193 15.977 1.00 93.31 79 ASP A O 1
ATOM 628 N N . HIS A 1 80 ? 1.029 6.066 14.072 1.00 90.19 80 HIS A N 1
ATOM 629 C CA . HIS A 1 80 ? 1.991 6.869 13.328 1.00 90.19 80 HIS A CA 1
ATOM 630 C C . HIS A 1 80 ? 1.570 8.342 13.211 1.00 90.19 80 HIS A C 1
ATOM 632 O O . HIS A 1 80 ? 2.406 9.229 13.371 1.00 90.19 80 HIS A O 1
ATOM 638 N N . LEU A 1 81 ? 0.290 8.639 12.982 1.00 88.19 81 LEU A N 1
ATOM 639 C CA . LEU A 1 81 ? -0.186 10.021 12.845 1.00 88.19 81 LEU A CA 1
ATOM 640 C C . LEU A 1 81 ? -0.157 10.803 14.164 1.00 88.19 81 LEU A C 1
ATOM 642 O O . LEU A 1 81 ? 0.113 12.003 14.147 1.00 88.19 81 LEU A O 1
ATOM 646 N N . PHE A 1 82 ? -0.438 10.146 15.292 1.00 85.00 82 PHE A N 1
ATOM 647 C CA . PHE A 1 82 ? -0.606 10.823 16.582 1.00 85.00 82 PHE A CA 1
ATOM 648 C C . PHE A 1 82 ? 0.577 10.657 17.546 1.00 85.00 82 PHE A C 1
ATOM 650 O O . PHE A 1 82 ? 0.761 11.512 18.408 1.00 85.00 82 PHE A O 1
ATOM 657 N N . ASN A 1 83 ? 1.415 9.625 17.389 1.00 77.25 83 ASN A N 1
ATOM 658 C CA . ASN A 1 83 ? 2.544 9.365 18.295 1.00 77.25 83 ASN A CA 1
ATOM 659 C C . ASN A 1 83 ? 3.908 9.775 17.718 1.00 77.25 83 ASN A C 1
ATOM 661 O O . ASN A 1 83 ? 4.880 9.849 18.467 1.00 77.25 83 ASN A O 1
ATOM 665 N N . SER A 1 84 ? 4.002 10.114 16.427 1.00 61.03 84 SER A N 1
ATOM 666 C CA . SER A 1 84 ? 5.261 10.586 15.816 1.00 61.03 84 SER A CA 1
ATOM 667 C C . SER A 1 84 ? 5.635 12.035 16.184 1.00 61.03 84 SER A C 1
ATOM 669 O O . SER A 1 84 ? 6.626 12.550 15.679 1.00 61.03 84 SER A O 1
ATOM 671 N N . GLY A 1 85 ? 4.854 12.704 17.045 1.00 53.25 85 GLY A N 1
ATOM 672 C CA . GLY A 1 85 ? 5.057 14.095 17.481 1.00 53.25 85 GLY A CA 1
ATOM 673 C C . GLY A 1 85 ? 5.739 14.286 18.845 1.00 53.25 85 GLY A C 1
ATOM 674 O O . GLY A 1 85 ? 5.800 15.417 19.313 1.00 53.25 85 GLY A O 1
ATOM 675 N N . ASN A 1 86 ? 6.235 13.224 19.492 1.00 43.03 86 ASN A N 1
ATOM 676 C CA . ASN A 1 86 ? 6.914 13.297 20.799 1.00 43.03 86 ASN A CA 1
ATOM 677 C C . ASN A 1 86 ? 8.444 13.113 20.688 1.00 43.03 86 ASN A C 1
ATOM 679 O O . ASN A 1 86 ? 9.016 12.269 21.380 1.00 43.03 86 ASN A O 1
ATOM 683 N N . GLY A 1 87 ? 9.101 13.880 19.813 1.00 39.38 87 GLY A N 1
ATOM 684 C CA . GLY A 1 87 ? 10.562 13.895 19.651 1.00 39.38 87 GLY A CA 1
ATOM 685 C C . GLY A 1 87 ? 11.113 15.304 19.531 1.00 39.38 87 GLY A C 1
ATOM 686 O O . GLY A 1 87 ? 10.555 16.064 18.710 1.00 39.38 87 GLY A O 1
#

pLDDT: mean 82.94, std 16.2, range [39.38, 98.19]

Nearest PDB structures (foldseek):
  8s9i-assembly1_A  TM=3.440E-01  e=4.785E-01  Tequatrovirus
  5zwx-assembly2_B  TM=4.359E-01  e=1.057E+00  Raphanus sativus
  7om8-assembly1_Z  TM=3.409E-01  e=1.325E+00  Sus scrofa
  8aj8-assembly4_H  TM=3.198E-01  e=5.456E+00  Mus musculus
  6m9y-assembly1_C  TM=3.802E-01  e=8.581E+00  Branchiostoma floridae

Secondary structure (DSSP, 8-state):
-----SS-TT-EEEEEETTEEEEEE--EEEEEEE-SSSSS-PEEEEEEEEEE--SSS---EEEEEEGGG-BSSHHHHHHHHHHTT--

Foldseek 3Di:
DDDDDPDAQQAWKWADDPNDIDIAGFNHWDWDFDDDPDDPPTPIWIKTWGFDDDDDPPDTDIDIDTSVRIGNDPVVNVCCVPVVPPD

Radius of gyration: 15.33 Å; Cα contacts (8 Å, |Δi|>4): 136; chains: 1; bounding box: 46×24×41 Å

Mean predicted aligned error: 7.64 Å

Sequence (87 aa):
MEYSTKFNPGDEVWTMSQNKPHQFRVAAVEITLSAPNAPMRGRSTEILVELINTAPRNNPHRLTFDAQACFATKQELIDHLFNSGNG

Solvent-accessible surface area (backbone atoms only — not comparable to full-atom values): 5507 Å² total; per-residue (Å²): 137,88,81,87,68,96,71,52,64,70,42,61,34,20,32,76,50,97,93,35,86,39,76,47,51,26,65,40,72,46,76,47,77,49,68,90,84,72,80,94,77,43,57,69,47,54,33,34,26,35,73,45,79,87,61,98,77,83,63,69,43,76,48,77,42,53,48,89,63,45,26,79,38,65,63,58,44,49,46,52,74,69,58,71,75,84,123